Protein AF-A0A7Y5NMQ4-F1 (afdb_monomer_lite)

Foldseek 3Di:
DDQPPDDLCGPLPPPFRAFDDLVSVPVLPDAADPVDGDDPPVPDDHSVNSSVVSVVSRVCSLVPFAWKFKWWDDVLRIFTPDIDGPDPCADRDDAPPGSHQWHWDDPQFQKIKIKGFPRNGHDFPDFKAKDKDDPDDAAFDADKAWDPDDPPRMTMIIGGTHHGGGDDGMMMMITTD

Radius of gyration: 20.92 Å; chains: 1; bounding box: 48×39×61 Å

Sequence (177 aa):
MAAETTNTWEILTGAGARRPSLDDLGGAQWEDDLTDPPPKDGKHLYADAVRQLWMQVHALARVAPFAVLTVDFNLSEPFIDALQSPSTLLTAGGGLGAGGSFELVDNGQGDTTIQWLIGTLPTTGCDPTLTINHDSTGTFSQEVHKVASPPAGYVAYRVRTKLNGGALDMRFTVEFR

Secondary structure (DSSP, 8-state):
-PPPSS-GGG--SSS-S----HHHHTTT-----SSSPPPTTTTS--HHHHHHHHHHHHHHHHHS-SEEEEEEEETTEEEEEEEE-S-SS---SSSBTTTBS-EEEE-SSSEEEEEEETTSSPPPSSPPEEEEEE-S-S-EEEEEEE-SSPPTTEEEEEEEEESSS---SEEEEEEE-

Structure (mmCIF, N/CA/C/O backbone):
data_AF-A0A7Y5NMQ4-F1
#
_entry.id   AF-A0A7Y5NMQ4-F1
#
loop_
_atom_site.group_PDB
_atom_site.id
_atom_site.type_symbol
_atom_site.label_atom_id
_atom_site.label_alt_id
_atom_site.label_comp_id
_atom_site.label_asym_id
_atom_site.label_entity_id
_atom_site.label_seq_id
_atom_site.pdbx_PDB_ins_code
_atom_site.Cartn_x
_atom_site.Cartn_y
_atom_site.Cartn_z
_atom_site.occupancy
_atom_site.B_iso_or_equiv
_atom_site.auth_seq_id
_atom_site.auth_comp_id
_atom_site.auth_asym_id
_atom_site.auth_atom_id
_atom_site.pdbx_PDB_model_num
ATOM 1 N N . MET A 1 1 ? -22.165 11.580 18.593 1.00 41.28 1 MET A N 1
ATOM 2 C CA . MET A 1 1 ? -21.397 12.244 17.519 1.00 41.28 1 MET A CA 1
ATOM 3 C C . MET A 1 1 ? -21.749 11.578 16.205 1.00 41.28 1 MET A C 1
ATOM 5 O O . MET A 1 1 ? -21.872 10.359 16.196 1.00 41.28 1 MET A O 1
ATOM 9 N N . ALA A 1 2 ? -21.995 12.348 15.144 1.00 37.22 2 ALA A N 1
ATOM 10 C CA . ALA A 1 2 ? -22.127 11.772 13.809 1.00 37.22 2 ALA A CA 1
ATOM 11 C C . ALA A 1 2 ? -20.745 11.261 13.383 1.00 37.22 2 ALA A C 1
ATOM 13 O O . ALA A 1 2 ? -19.765 11.981 13.559 1.00 37.22 2 ALA A O 1
ATOM 14 N N . ALA A 1 3 ? -20.662 10.026 12.890 1.00 48.12 3 ALA A N 1
ATOM 15 C CA . ALA A 1 3 ? -19.446 9.545 12.246 1.00 48.12 3 ALA A CA 1
ATOM 16 C C . ALA A 1 3 ? -19.105 10.490 11.086 1.00 48.12 3 ALA A C 1
ATOM 18 O O . ALA A 1 3 ? -20.019 10.930 10.380 1.00 48.12 3 ALA A O 1
ATOM 19 N N . GLU A 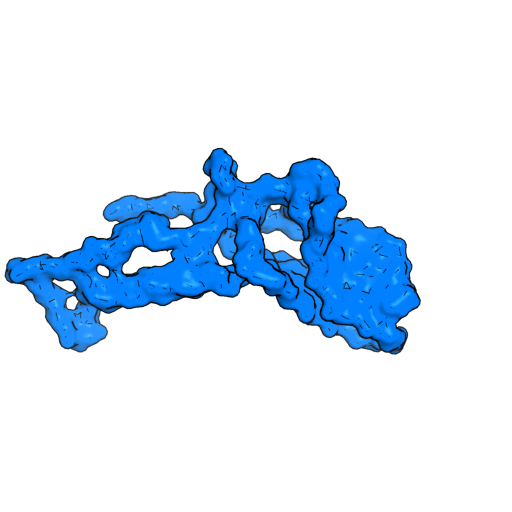1 4 ? -17.826 10.818 10.890 1.00 56.12 4 GLU A N 1
ATOM 20 C CA . GLU A 1 4 ? -17.430 11.512 9.667 1.00 56.12 4 GLU A CA 1
ATOM 21 C C . GLU A 1 4 ? -17.890 10.675 8.466 1.00 56.12 4 GLU A C 1
ATOM 23 O O . GLU A 1 4 ? -17.629 9.476 8.379 1.00 56.12 4 GLU A O 1
ATOM 28 N N . THR A 1 5 ? -18.627 11.301 7.547 1.00 58.25 5 THR A N 1
ATOM 29 C CA . THR A 1 5 ? -19.121 10.648 6.324 1.00 58.25 5 THR A CA 1
ATOM 30 C C . THR A 1 5 ? -18.014 10.395 5.304 1.00 58.25 5 THR A C 1
ATOM 32 O O . THR A 1 5 ? -18.267 9.770 4.277 1.00 58.25 5 THR A O 1
ATOM 35 N N . THR A 1 6 ? -16.807 10.892 5.572 1.00 66.38 6 THR A N 1
ATOM 36 C CA . THR A 1 6 ? -15.662 10.845 4.670 1.00 66.38 6 THR A CA 1
ATOM 37 C C . THR A 1 6 ? -14.558 10.024 5.315 1.00 66.38 6 THR A C 1
ATOM 39 O O . THR A 1 6 ? -14.185 10.248 6.463 1.00 66.38 6 THR A O 1
ATOM 42 N N . ASN A 1 7 ? -14.028 9.065 4.568 1.00 72.81 7 ASN A N 1
ATOM 43 C CA . ASN A 1 7 ? -12.907 8.249 4.998 1.00 72.81 7 ASN A CA 1
ATOM 44 C C . ASN A 1 7 ? -11.664 9.138 5.205 1.00 72.81 7 ASN A C 1
ATOM 46 O O . ASN A 1 7 ? -11.341 9.960 4.353 1.00 72.81 7 ASN A O 1
ATOM 50 N N . THR A 1 8 ? -10.934 8.981 6.310 1.00 73.88 8 THR A N 1
ATOM 51 C CA . THR A 1 8 ? -9.741 9.804 6.610 1.00 73.88 8 THR A CA 1
ATOM 52 C C . THR A 1 8 ? -8.620 9.632 5.585 1.00 73.88 8 THR A C 1
ATOM 54 O O . THR A 1 8 ? -7.853 10.563 5.329 1.00 73.88 8 THR A O 1
ATOM 57 N N . TRP A 1 9 ? -8.599 8.477 4.918 1.00 73.25 9 TRP A N 1
ATOM 58 C CA . TRP A 1 9 ? -7.743 8.177 3.772 1.00 73.25 9 TRP A CA 1
ATOM 59 C C . TRP A 1 9 ? -8.157 8.910 2.479 1.00 73.25 9 TRP A C 1
ATOM 61 O O . TRP A 1 9 ? -7.467 8.813 1.467 1.00 73.25 9 TRP A O 1
ATOM 71 N N . GLU A 1 10 ? -9.276 9.636 2.508 1.00 73.00 10 GLU A N 1
ATOM 72 C CA . GLU A 1 10 ? -9.881 10.385 1.398 1.00 73.00 10 GLU A CA 1
ATOM 73 C C . GLU A 1 10 ? -10.035 11.884 1.714 1.00 73.00 10 GLU A C 1
ATOM 75 O O . GLU A 1 10 ? -10.474 12.659 0.863 1.00 73.00 10 GLU A O 1
ATOM 80 N N . ILE A 1 11 ? -9.660 12.331 2.920 1.00 65.31 11 ILE A N 1
ATOM 81 C CA . ILE A 1 11 ? -9.682 13.751 3.287 1.00 65.31 11 ILE A CA 1
ATOM 82 C C . ILE A 1 11 ? -8.564 14.471 2.521 1.00 65.31 11 ILE A C 1
ATOM 84 O O . ILE A 1 11 ? -7.405 14.463 2.921 1.00 65.31 11 ILE A O 1
ATOM 88 N N . LEU A 1 12 ? -8.917 15.116 1.407 1.00 62.97 12 LEU A N 1
ATOM 89 C CA . LEU A 1 12 ? -7.992 15.891 0.565 1.00 62.97 12 LEU A CA 1
ATOM 90 C C . LEU A 1 12 ? -7.976 17.397 0.897 1.00 62.97 12 LEU A C 1
ATOM 92 O O . LEU A 1 12 ? -7.393 18.199 0.169 1.00 62.97 12 LEU A O 1
ATOM 96 N N . THR A 1 13 ? -8.615 17.825 1.987 1.00 52.84 13 THR A N 1
ATOM 97 C CA . THR A 1 13 ? -8.729 19.247 2.343 1.00 52.84 13 THR A CA 1
ATOM 98 C C . THR A 1 13 ? -7.488 19.748 3.083 1.00 52.84 13 THR A C 1
ATOM 100 O O . THR A 1 13 ? -7.272 19.355 4.225 1.00 52.84 13 THR A O 1
ATOM 103 N N . GLY A 1 14 ? -6.706 20.647 2.472 1.00 56.81 14 GLY A N 1
ATOM 104 C CA . GLY A 1 14 ? -5.683 21.504 3.108 1.00 56.81 14 GLY A CA 1
ATOM 105 C C . GLY A 1 14 ? -4.434 20.819 3.696 1.00 56.81 14 GLY A C 1
ATOM 106 O O . GLY A 1 14 ? -3.332 21.325 3.513 1.00 56.81 14 GLY A O 1
ATOM 107 N N . ALA A 1 15 ? -4.589 19.678 4.372 1.00 59.09 15 ALA A N 1
ATOM 108 C CA . ALA A 1 15 ? -3.538 18.892 5.019 1.00 59.09 15 ALA A CA 1
ATOM 109 C C . ALA A 1 15 ? -3.174 17.597 4.258 1.00 59.09 15 ALA A C 1
ATOM 111 O O . ALA A 1 15 ? -2.185 16.953 4.603 1.00 59.09 15 ALA A O 1
ATOM 112 N N . GLY A 1 16 ? -3.936 17.242 3.214 1.00 71.50 16 GLY A N 1
ATOM 113 C CA . GLY A 1 16 ? -3.769 16.002 2.445 1.00 71.50 16 GLY A CA 1
ATOM 114 C C . GLY A 1 16 ? -4.279 14.755 3.173 1.00 71.50 16 GLY A C 1
ATOM 115 O O . GLY A 1 16 ? -4.680 14.822 4.338 1.00 71.50 16 GLY A O 1
ATOM 116 N N . ALA A 1 17 ? -4.253 13.614 2.477 1.00 82.50 17 ALA A N 1
ATOM 117 C CA . ALA A 1 17 ? -4.630 12.330 3.058 1.00 82.50 17 ALA A CA 1
ATOM 118 C C . ALA A 1 17 ? -3.792 12.043 4.314 1.00 82.50 17 ALA A C 1
ATOM 120 O O . ALA A 1 17 ? -2.576 12.260 4.332 1.00 82.50 17 ALA A O 1
ATOM 121 N N . ARG A 1 18 ? -4.419 11.509 5.368 1.00 85.81 18 ARG A N 1
ATOM 122 C CA . ARG A 1 18 ? -3.729 11.199 6.629 1.00 85.81 18 ARG A CA 1
ATOM 123 C C . ARG A 1 18 ? -4.186 9.882 7.239 1.00 85.81 18 ARG A C 1
ATOM 125 O O . ARG A 1 18 ? -5.255 9.367 6.934 1.00 85.81 18 ARG A O 1
ATOM 132 N N . ARG A 1 19 ? -3.361 9.356 8.145 1.00 85.19 19 ARG A N 1
ATOM 133 C CA . ARG A 1 19 ? -3.728 8.207 8.980 1.00 85.19 19 ARG A CA 1
ATOM 134 C C . ARG A 1 19 ? -4.800 8.624 10.006 1.00 85.19 19 ARG A C 1
ATOM 136 O O . ARG A 1 19 ? -4.723 9.752 10.508 1.00 85.19 19 ARG A O 1
ATOM 143 N N . PRO A 1 20 ? -5.743 7.728 10.356 1.00 83.50 20 PRO A N 1
ATOM 144 C CA . PRO A 1 20 ? -6.681 7.966 11.446 1.00 83.50 20 PRO A CA 1
ATOM 145 C C . PRO A 1 20 ? -5.981 8.300 12.778 1.00 83.50 20 PRO A C 1
ATOM 147 O O . PRO A 1 20 ? -5.035 7.621 13.193 1.00 83.50 20 PRO A O 1
ATOM 150 N N . SER A 1 21 ? -6.464 9.326 13.471 1.00 83.75 21 SER A N 1
ATOM 151 C CA . SER A 1 21 ? -6.043 9.746 14.809 1.00 83.75 21 SER A CA 1
ATOM 152 C C . SER A 1 21 ? -7.099 9.376 15.860 1.00 83.75 21 SER A C 1
ATOM 154 O O . SER A 1 21 ? -8.188 8.904 15.537 1.00 83.75 21 SER A O 1
ATOM 156 N N . LEU A 1 22 ? -6.784 9.578 17.144 1.00 84.00 22 LEU A N 1
ATOM 157 C CA . LEU A 1 22 ? -7.781 9.429 18.211 1.00 84.00 22 LEU A CA 1
ATOM 158 C C . LEU A 1 22 ? -8.905 10.466 18.102 1.00 84.00 22 LEU A C 1
ATOM 160 O O . LEU A 1 22 ? -10.024 10.179 18.521 1.00 84.00 22 LEU A O 1
ATOM 164 N N . ASP A 1 23 ? -8.631 11.634 17.522 1.00 82.94 23 ASP A N 1
ATOM 165 C CA . ASP A 1 23 ? -9.632 12.688 17.339 1.00 82.94 23 ASP A CA 1
ATOM 166 C C . ASP A 1 23 ? -10.729 12.242 16.369 1.00 82.94 23 ASP A C 1
ATOM 168 O O . ASP A 1 23 ? -11.898 12.510 16.626 1.00 82.94 23 ASP A O 1
ATOM 172 N N . ASP A 1 24 ? -10.378 11.456 15.344 1.00 77.31 24 ASP A N 1
ATOM 173 C CA . ASP A 1 24 ? -11.343 10.876 14.392 1.00 77.31 24 ASP A CA 1
ATOM 174 C C . ASP A 1 24 ? -12.284 9.870 15.048 1.00 77.31 24 ASP A C 1
ATOM 176 O O . ASP A 1 24 ? -13.395 9.627 14.579 1.00 77.31 24 ASP A O 1
ATOM 180 N N . LEU A 1 25 ? -11.830 9.262 16.143 1.00 74.88 25 LEU A N 1
ATOM 181 C CA . LEU A 1 25 ? -12.674 8.396 16.942 1.00 74.88 25 LEU A CA 1
ATOM 182 C C . LEU A 1 25 ? -13.529 9.236 17.896 1.00 74.88 25 LEU A C 1
ATOM 184 O O . LEU A 1 25 ? -14.632 8.831 18.218 1.00 74.88 25 LEU A O 1
ATOM 188 N N . GLY A 1 26 ? -13.106 10.436 18.296 1.00 74.94 26 GLY A N 1
ATOM 189 C CA . GLY A 1 26 ? -13.786 11.252 19.306 1.00 74.94 26 GLY A CA 1
ATOM 190 C C . GLY A 1 26 ? -12.995 11.382 20.608 1.00 74.94 26 GLY A C 1
ATOM 191 O O . GLY A 1 26 ? -13.575 11.441 21.690 1.00 74.94 26 GLY A O 1
ATOM 192 N N . GLY A 1 27 ? -11.664 11.320 20.522 1.00 74.00 27 GLY A N 1
ATOM 193 C CA . GLY A 1 27 ? -10.722 11.568 21.617 1.00 74.00 27 GLY A CA 1
ATOM 194 C C . GLY A 1 27 ? -10.527 10.411 22.601 1.00 74.00 27 GLY A C 1
ATOM 195 O O . GLY A 1 27 ? -9.668 10.497 23.472 1.00 74.00 27 GLY A O 1
ATOM 196 N N . ALA A 1 28 ? -11.297 9.324 22.484 1.00 73.75 28 ALA A N 1
ATOM 197 C CA . ALA A 1 28 ? -11.293 8.191 23.423 1.00 73.75 28 ALA A CA 1
ATOM 198 C C . ALA A 1 28 ? -11.572 8.576 24.897 1.00 73.75 28 ALA A C 1
ATOM 200 O O . ALA A 1 28 ? -11.244 7.829 25.821 1.00 73.75 28 ALA A O 1
ATOM 201 N N . GLN A 1 29 ? -12.231 9.716 25.127 1.00 80.31 29 GLN A N 1
ATOM 202 C CA . GLN A 1 29 ? -12.558 10.250 26.457 1.00 80.31 29 GLN A CA 1
ATOM 203 C C . GLN A 1 29 ? -13.958 9.833 26.927 1.00 80.31 29 GLN A C 1
ATOM 205 O O . GLN A 1 29 ? -14.712 10.635 27.462 1.00 80.31 29 GLN A O 1
ATOM 210 N N . TRP A 1 30 ? -14.334 8.578 26.686 1.00 80.25 30 TRP A N 1
ATOM 211 C CA . TRP A 1 30 ? -15.628 8.068 27.139 1.00 80.25 30 TRP A CA 1
ATOM 212 C C . TRP A 1 30 ? -15.585 7.810 28.637 1.00 80.25 30 TRP A C 1
ATOM 214 O O . TRP A 1 30 ? -14.556 7.374 29.163 1.00 80.25 30 TRP A O 1
ATOM 224 N N . GLU A 1 31 ? -16.710 8.052 29.294 1.00 86.62 31 GLU A N 1
ATOM 225 C CA . GLU A 1 31 ? -16.921 7.836 30.720 1.00 86.62 31 GLU A CA 1
ATOM 226 C C . GLU A 1 31 ? -18.229 7.064 30.903 1.00 86.62 31 GLU A C 1
ATOM 228 O O . GLU A 1 31 ? -19.179 7.250 30.138 1.00 86.62 31 GLU A O 1
ATOM 233 N N . ASP A 1 32 ? -18.248 6.156 31.878 1.00 86.38 32 ASP A N 1
ATOM 234 C CA . ASP A 1 32 ? -19.471 5.452 32.258 1.00 86.38 32 ASP A CA 1
ATOM 235 C C . ASP A 1 32 ? -20.395 6.414 33.012 1.00 86.38 32 ASP A C 1
ATOM 237 O O . ASP A 1 32 ? -19.930 7.287 33.750 1.00 86.38 32 ASP A O 1
ATOM 241 N N . ASP A 1 33 ? -21.708 6.228 32.868 1.00 86.62 33 ASP A N 1
ATOM 242 C CA . ASP A 1 33 ? -22.675 6.955 33.686 1.00 86.62 33 ASP A CA 1
ATOM 243 C C . ASP A 1 33 ? -22.484 6.576 35.165 1.00 86.62 33 ASP A C 1
ATOM 245 O O . ASP A 1 33 ? -22.509 5.402 35.539 1.00 86.62 33 ASP A O 1
ATOM 249 N N . LEU A 1 34 ? -22.278 7.579 36.022 1.00 87.75 34 LEU A N 1
ATOM 250 C CA . LEU A 1 34 ? -22.069 7.377 37.458 1.00 87.75 34 LEU A CA 1
ATOM 251 C C . LEU A 1 34 ? -23.340 6.916 38.186 1.00 87.75 34 LEU A C 1
ATOM 253 O O . LEU A 1 34 ? -23.247 6.351 39.276 1.00 87.75 34 LEU A O 1
ATOM 257 N N . THR A 1 35 ? -24.514 7.200 37.622 1.00 90.69 35 THR A N 1
ATOM 258 C CA . THR A 1 35 ? -25.825 6.917 38.219 1.00 90.69 35 THR A CA 1
ATOM 259 C C . THR A 1 35 ? -26.424 5.592 37.757 1.00 90.69 35 THR A C 1
ATOM 261 O O . THR A 1 35 ? -27.126 4.955 38.541 1.00 90.69 35 THR A O 1
ATOM 264 N N . ASP A 1 36 ? -26.099 5.150 36.542 1.00 88.12 36 ASP A N 1
ATOM 265 C CA . ASP A 1 36 ? -26.510 3.856 35.983 1.00 88.12 36 ASP A CA 1
ATOM 266 C C . ASP A 1 36 ? -25.350 3.216 35.196 1.00 88.12 36 ASP A C 1
ATOM 268 O O . ASP A 1 36 ? -25.339 3.220 33.961 1.00 88.12 36 ASP A O 1
ATOM 272 N N . PRO A 1 37 ? -24.304 2.726 35.892 1.00 87.12 37 PRO A N 1
ATOM 273 C CA . PRO A 1 37 ? -23.125 2.207 35.220 1.00 87.12 37 PRO A CA 1
ATOM 274 C C . PRO A 1 37 ? -23.442 0.893 34.488 1.00 87.12 37 PRO A C 1
ATOM 276 O O . PRO A 1 37 ? -24.121 0.022 35.045 1.00 87.12 37 PRO A O 1
ATOM 279 N N . PRO A 1 38 ? -22.894 0.678 33.278 1.00 87.81 38 PRO A N 1
ATOM 280 C CA . PRO A 1 38 ? -23.092 -0.562 32.541 1.00 87.81 38 PRO A CA 1
ATOM 281 C C . PRO A 1 38 ? -22.602 -1.782 33.351 1.00 87.81 38 PRO A C 1
ATOM 283 O O . PRO A 1 38 ? -21.509 -1.750 33.935 1.00 87.81 38 PRO A O 1
ATOM 286 N N . PRO A 1 39 ? -23.365 -2.894 33.379 1.00 85.69 39 PRO A N 1
ATOM 287 C CA . PRO A 1 39 ? -22.948 -4.111 34.067 1.00 85.69 39 PRO A CA 1
ATOM 288 C C . PRO A 1 39 ? -21.635 -4.664 33.492 1.00 85.69 39 PRO A C 1
ATOM 290 O O . PRO A 1 39 ? -21.504 -4.864 32.286 1.00 85.69 39 PRO A O 1
ATOM 293 N N . LYS A 1 40 ? -20.665 -4.994 34.355 1.00 84.81 40 LYS A N 1
ATOM 294 C CA . LYS A 1 40 ? -19.375 -5.601 33.958 1.00 84.81 40 LYS A CA 1
ATOM 295 C C . LYS A 1 40 ? -19.491 -7.116 33.755 1.00 84.81 40 LYS A C 1
ATOM 297 O O . LYS A 1 40 ? -18.744 -7.895 34.339 1.00 84.81 40 LYS A O 1
ATOM 302 N N . ASP A 1 41 ? -20.468 -7.536 32.960 1.00 85.62 41 ASP A N 1
ATOM 303 C CA . ASP A 1 41 ? -20.845 -8.940 32.750 1.00 85.62 41 ASP A CA 1
ATOM 304 C C . ASP A 1 41 ? -20.313 -9.537 31.433 1.00 85.62 41 ASP A C 1
ATOM 306 O O . ASP A 1 41 ? -20.621 -10.680 31.092 1.00 85.62 41 ASP A O 1
ATOM 310 N N . GLY A 1 42 ? -19.530 -8.758 30.678 1.00 82.31 42 GLY A N 1
ATOM 311 C CA . GLY A 1 42 ? -19.002 -9.138 29.365 1.00 82.31 42 GLY A CA 1
ATOM 312 C C . GLY A 1 42 ? -20.032 -9.100 28.231 1.00 82.31 42 GLY A C 1
ATOM 313 O O . GLY A 1 42 ? -19.698 -9.467 27.107 1.00 82.31 42 GLY A O 1
ATOM 314 N N . LYS A 1 43 ? -21.269 -8.666 28.501 1.00 85.38 43 LYS A N 1
ATOM 315 C CA . LYS A 1 43 ? -22.336 -8.506 27.499 1.00 85.38 43 LYS A CA 1
ATOM 316 C C . LYS A 1 43 ? -22.610 -7.043 27.164 1.00 85.38 43 LYS A C 1
ATOM 318 O O . LYS A 1 43 ? -23.187 -6.767 26.116 1.00 85.38 43 LYS A O 1
ATOM 323 N N . HIS A 1 44 ? -22.178 -6.127 28.027 1.00 83.62 44 HIS A N 1
ATOM 324 C CA . HIS A 1 44 ? -22.322 -4.688 27.843 1.00 83.62 44 HIS A CA 1
ATOM 325 C C . HIS A 1 44 ? -20.962 -4.031 27.600 1.00 83.62 44 HIS A C 1
ATOM 327 O O . HIS A 1 44 ? -19.944 -4.420 28.176 1.00 83.62 44 HIS A O 1
ATOM 333 N N . LEU A 1 45 ? -20.955 -3.019 26.733 1.00 83.75 45 LEU A N 1
ATOM 334 C CA . LEU A 1 45 ? -19.801 -2.150 26.541 1.00 83.75 45 LEU A CA 1
ATOM 335 C C . LEU A 1 45 ? -19.754 -1.130 27.680 1.00 83.75 45 LEU A C 1
ATOM 337 O O . LEU A 1 45 ? -20.768 -0.526 28.014 1.00 83.75 45 LEU A O 1
ATOM 341 N N . TYR A 1 46 ? -18.567 -0.937 28.239 1.00 86.88 46 TYR A N 1
ATOM 342 C CA . TYR A 1 46 ? -18.273 0.080 29.244 1.00 86.88 46 TYR A CA 1
ATOM 343 C C . TYR A 1 46 ? -17.074 0.913 28.788 1.00 86.88 46 TYR A C 1
ATOM 345 O O . TYR A 1 46 ? -16.286 0.481 27.937 1.00 86.88 46 TYR A O 1
ATOM 353 N N . ALA A 1 47 ? -16.942 2.116 29.333 1.00 86.75 47 ALA A N 1
ATOM 354 C CA . ALA A 1 47 ? -16.041 3.156 28.860 1.00 86.75 47 ALA A CA 1
ATOM 355 C C . ALA A 1 47 ? -14.590 2.683 28.723 1.00 86.75 47 ALA A C 1
ATOM 357 O O . ALA A 1 47 ? -13.956 2.929 27.697 1.00 86.75 47 ALA A O 1
ATOM 358 N N . ASP A 1 48 ? -14.074 1.939 29.704 1.00 86.81 48 ASP A N 1
ATOM 359 C CA . ASP A 1 48 ? -12.707 1.411 29.653 1.00 86.81 48 ASP A CA 1
ATOM 360 C C . ASP A 1 48 ? -12.504 0.403 28.509 1.00 86.81 48 ASP A C 1
ATOM 362 O O . ASP A 1 48 ? -11.463 0.424 27.849 1.00 86.81 48 ASP A O 1
ATOM 366 N N . ALA A 1 49 ? -13.495 -0.451 28.225 1.00 86.38 49 ALA A N 1
ATOM 367 C CA . ALA A 1 49 ? -13.423 -1.401 27.115 1.00 86.38 49 ALA A CA 1
ATOM 368 C C . ALA A 1 49 ? -13.442 -0.680 25.758 1.00 86.38 49 ALA A C 1
ATOM 370 O O . ALA A 1 49 ? -12.660 -1.011 24.865 1.00 86.38 49 ALA A O 1
ATOM 371 N N . VAL A 1 50 ? -14.286 0.347 25.620 1.00 86.94 50 VAL A N 1
ATOM 372 C CA . VAL A 1 50 ? -14.346 1.183 24.412 1.00 86.94 50 VAL A CA 1
ATOM 373 C C . VAL A 1 50 ? -13.041 1.960 24.228 1.00 86.94 50 VAL A C 1
ATOM 375 O O . VAL A 1 50 ? -12.480 1.969 23.133 1.00 86.94 50 VAL A O 1
ATOM 378 N N . ARG A 1 51 ? -12.493 2.543 25.301 1.00 86.56 51 ARG A N 1
ATOM 379 C CA . ARG A 1 51 ? -11.209 3.256 25.265 1.00 86.56 51 ARG A CA 1
ATOM 380 C C . ARG A 1 51 ? -10.076 2.337 24.824 1.00 86.56 51 ARG A C 1
ATOM 382 O O . ARG A 1 51 ? -9.288 2.713 23.958 1.00 86.56 51 ARG A O 1
ATOM 389 N N . GLN A 1 52 ? -10.014 1.124 25.372 1.00 88.19 52 GLN A N 1
ATOM 390 C CA . GLN A 1 52 ? -9.015 0.135 24.976 1.00 88.19 52 GLN A CA 1
ATOM 391 C C . GLN A 1 52 ? -9.137 -0.233 23.493 1.00 88.19 52 GLN A C 1
ATOM 393 O O . GLN A 1 52 ? -8.126 -0.256 22.789 1.00 88.19 52 GLN A O 1
ATOM 398 N N . LEU A 1 53 ? -10.361 -0.458 23.004 1.00 87.56 53 LEU A N 1
ATOM 399 C CA . LEU A 1 53 ? -10.615 -0.725 21.589 1.00 87.56 53 LEU A CA 1
ATOM 400 C C . LEU A 1 53 ? -10.120 0.430 20.706 1.00 87.56 53 LEU A C 1
ATOM 402 O O . LEU A 1 53 ? -9.452 0.204 19.702 1.00 87.56 53 LEU A O 1
ATOM 406 N N . TRP A 1 54 ? -10.392 1.676 21.087 1.00 86.94 54 TRP A N 1
ATOM 407 C CA . TRP A 1 54 ? -10.018 2.849 20.293 1.00 86.94 54 TRP A CA 1
ATOM 408 C C . TRP A 1 54 ? -8.512 3.089 20.274 1.00 86.94 54 TRP A C 1
ATOM 410 O O . TRP A 1 54 ? -7.951 3.415 19.228 1.00 86.94 54 TRP A O 1
ATOM 420 N N . MET A 1 55 ? -7.832 2.853 21.398 1.00 86.44 55 MET A N 1
ATOM 421 C CA . MET A 1 55 ? -6.370 2.872 21.445 1.00 86.44 55 MET A CA 1
ATOM 422 C C . MET A 1 55 ? -5.761 1.790 20.547 1.00 86.44 55 MET A C 1
ATOM 424 O O . MET A 1 55 ? -4.771 2.055 19.867 1.00 86.44 55 MET A O 1
ATOM 428 N N . GLN A 1 56 ? -6.359 0.595 20.491 1.00 88.62 56 GLN A N 1
ATOM 429 C CA . GLN A 1 56 ? -5.921 -0.472 19.585 1.00 88.62 56 GLN A CA 1
ATOM 430 C C . GLN A 1 56 ? -6.151 -0.112 18.114 1.00 88.62 56 GLN A C 1
ATOM 432 O O . GLN A 1 56 ? -5.253 -0.318 17.299 1.00 88.62 56 GLN A O 1
ATOM 437 N N . VAL A 1 57 ? -7.304 0.473 17.774 1.00 86.06 57 VAL A N 1
ATOM 438 C CA . VAL A 1 57 ? -7.590 0.965 16.416 1.00 86.06 57 VAL A CA 1
ATOM 439 C C . VAL A 1 57 ? -6.583 2.039 16.011 1.00 86.06 57 VAL A C 1
ATOM 441 O O . VAL A 1 57 ? -6.008 1.957 14.928 1.00 86.06 57 VAL A O 1
ATOM 444 N N . HIS A 1 58 ? -6.301 3.004 16.889 1.00 86.62 58 HIS A N 1
ATOM 445 C CA . HIS A 1 58 ? -5.298 4.033 16.623 1.00 86.62 58 HIS A CA 1
ATOM 446 C C . HIS A 1 58 ? -3.888 3.442 16.463 1.00 86.62 58 HIS A C 1
ATOM 448 O O . HIS A 1 58 ? -3.161 3.817 15.544 1.00 86.62 58 HIS A O 1
ATOM 454 N N . ALA A 1 59 ? -3.500 2.485 17.310 1.00 87.31 59 ALA A N 1
ATOM 455 C CA . ALA A 1 59 ? -2.216 1.802 17.188 1.00 87.31 59 ALA A CA 1
ATOM 456 C C . ALA A 1 59 ? -2.099 1.037 15.858 1.00 87.31 59 ALA A C 1
ATOM 458 O O . ALA A 1 59 ? -1.082 1.156 15.174 1.00 87.31 59 ALA A O 1
ATOM 459 N N . LEU A 1 60 ? -3.152 0.320 15.448 1.00 87.50 60 LEU A N 1
ATOM 460 C CA . LEU A 1 60 ? -3.215 -0.356 14.152 1.00 87.50 60 LEU A CA 1
ATOM 461 C C . LEU A 1 60 ? -3.118 0.649 12.998 1.00 87.50 60 LEU A C 1
ATOM 463 O O . LEU A 1 60 ? -2.334 0.449 12.074 1.00 87.50 60 LEU A O 1
ATOM 467 N N . ALA A 1 61 ? -3.843 1.765 13.074 1.00 84.75 61 ALA A N 1
ATOM 468 C CA . ALA A 1 61 ? -3.829 2.815 12.061 1.00 84.75 61 ALA A CA 1
ATOM 469 C C . ALA A 1 61 ? -2.442 3.445 11.849 1.00 84.75 61 ALA A C 1
ATOM 471 O O . ALA A 1 61 ? -2.222 4.057 10.807 1.00 84.75 61 ALA A O 1
ATOM 472 N N . ARG A 1 62 ? -1.492 3.292 12.782 1.00 84.19 62 ARG A N 1
ATOM 473 C CA . ARG A 1 62 ? -0.099 3.751 12.622 1.00 84.19 62 ARG A CA 1
ATOM 474 C C . ARG A 1 62 ? 0.790 2.788 11.841 1.00 84.19 62 ARG A C 1
ATOM 476 O O . ARG A 1 62 ? 1.795 3.232 11.300 1.00 84.19 62 ARG A O 1
ATOM 483 N N . VAL A 1 63 ? 0.443 1.504 11.800 1.00 86.44 63 VAL A N 1
ATOM 484 C CA . VAL A 1 63 ? 1.274 0.451 11.188 1.00 86.44 63 VAL A CA 1
ATOM 485 C C . VAL A 1 63 ? 0.620 -0.199 9.976 1.00 86.44 63 VAL A C 1
ATOM 487 O O . VAL A 1 63 ? 1.311 -0.817 9.173 1.00 86.44 63 VAL A O 1
ATOM 490 N N . ALA A 1 64 ? -0.699 -0.058 9.829 1.00 88.19 64 ALA A N 1
ATOM 491 C CA . ALA A 1 64 ? -1.431 -0.596 8.696 1.00 88.19 64 ALA A CA 1
ATOM 492 C C . ALA A 1 64 ? -0.908 0.012 7.384 1.00 88.19 64 ALA A C 1
ATOM 494 O O . ALA A 1 64 ? -0.636 1.223 7.337 1.00 88.19 64 ALA A O 1
ATOM 495 N N . PRO A 1 65 ? -0.772 -0.791 6.322 1.00 91.00 65 PRO A N 1
ATOM 496 C CA . PRO A 1 65 ? -0.377 -0.270 5.033 1.00 91.00 65 PRO A CA 1
ATOM 497 C C . PRO A 1 65 ? -1.467 0.606 4.438 1.00 91.00 65 PRO A C 1
ATOM 499 O O . PRO A 1 65 ? -2.660 0.335 4.575 1.00 91.00 65 PRO A O 1
ATOM 502 N N . PHE A 1 66 ? -1.042 1.668 3.768 1.00 90.44 66 PHE A N 1
ATOM 503 C CA . PHE A 1 66 ? -1.950 2.585 3.093 1.00 90.44 66 PHE A CA 1
ATOM 504 C C . PHE A 1 66 ? -2.094 2.310 1.605 1.00 90.44 66 PHE A C 1
ATOM 506 O O . PHE A 1 66 ? -3.089 2.695 0.995 1.00 90.44 66 PHE A O 1
ATOM 513 N N . ALA A 1 67 ? -1.107 1.637 1.024 1.00 92.19 67 ALA A N 1
ATOM 514 C CA . ALA A 1 67 ? -1.151 1.146 -0.336 1.00 92.19 67 ALA A CA 1
ATOM 515 C C . ALA A 1 67 ? -0.293 -0.116 -0.432 1.00 92.19 67 ALA A C 1
ATOM 517 O O . ALA A 1 67 ? 0.856 -0.129 0.017 1.00 92.19 67 ALA A O 1
ATOM 518 N N . VAL A 1 68 ? -0.854 -1.157 -1.034 1.00 95.19 68 VAL A N 1
ATOM 519 C CA . VAL A 1 68 ? -0.129 -2.338 -1.493 1.00 95.19 68 VAL A CA 1
ATOM 520 C C . VAL A 1 68 ? -0.278 -2.383 -3.002 1.00 95.19 68 VAL A C 1
ATOM 522 O O . VAL A 1 68 ? -1.390 -2.523 -3.514 1.00 95.19 68 VAL A O 1
ATOM 525 N N . LEU A 1 69 ? 0.836 -2.221 -3.706 1.00 95.31 69 LEU A N 1
ATOM 526 C CA . LEU A 1 69 ? 0.892 -2.259 -5.161 1.00 95.31 69 LEU A CA 1
ATOM 527 C C . LEU A 1 69 ? 1.521 -3.569 -5.590 1.00 95.31 69 LEU A C 1
ATOM 529 O O . LEU A 1 69 ? 2.633 -3.867 -5.168 1.00 95.31 69 LEU A O 1
ATOM 533 N N . THR A 1 70 ? 0.838 -4.317 -6.447 1.00 94.75 70 THR A N 1
ATOM 534 C CA . THR A 1 70 ? 1.434 -5.421 -7.199 1.00 94.75 70 THR A CA 1
ATOM 535 C C . THR A 1 70 ? 1.647 -4.950 -8.624 1.00 94.75 70 THR A C 1
ATOM 537 O O . THR A 1 70 ? 0.695 -4.558 -9.298 1.00 94.75 70 THR A O 1
ATOM 540 N N . VAL A 1 71 ? 2.905 -4.947 -9.043 1.00 92.50 71 VAL A N 1
ATOM 541 C CA . VAL A 1 71 ? 3.350 -4.512 -10.360 1.00 92.50 71 VAL A CA 1
ATOM 542 C C . VAL A 1 71 ? 3.828 -5.726 -11.134 1.00 92.50 71 VAL A C 1
ATOM 544 O O . VAL A 1 71 ? 4.648 -6.498 -10.633 1.00 92.50 71 VAL A O 1
ATOM 547 N N . ASP A 1 72 ? 3.331 -5.839 -12.357 1.00 90.06 72 ASP A N 1
ATOM 548 C CA . ASP A 1 72 ? 3.744 -6.823 -13.348 1.00 90.06 72 ASP A CA 1
ATOM 549 C C . ASP A 1 72 ? 4.389 -6.134 -14.541 1.00 90.06 72 ASP A C 1
ATOM 551 O O . ASP A 1 72 ? 4.168 -4.949 -14.789 1.00 90.06 72 ASP A O 1
ATOM 555 N N . PHE A 1 73 ? 5.170 -6.895 -15.303 1.00 86.62 73 PHE A N 1
ATOM 556 C CA . PHE A 1 73 ? 5.769 -6.429 -16.546 1.00 86.62 73 PHE A CA 1
ATOM 557 C C . PHE A 1 73 ? 5.176 -7.175 -17.730 1.00 86.62 73 PHE A C 1
ATOM 559 O O . PHE A 1 73 ? 5.218 -8.403 -17.782 1.00 86.62 73 PHE A O 1
ATOM 566 N N . ASN A 1 74 ? 4.691 -6.428 -18.719 1.00 81.12 74 ASN A N 1
ATOM 567 C CA . ASN A 1 74 ? 4.340 -6.963 -20.027 1.00 81.12 74 ASN A CA 1
ATOM 568 C C . ASN A 1 74 ? 5.369 -6.473 -21.049 1.00 81.12 74 ASN A C 1
ATOM 570 O O . ASN A 1 74 ? 5.442 -5.281 -21.327 1.00 81.12 74 ASN A O 1
ATOM 574 N N . LEU A 1 75 ? 6.193 -7.374 -21.592 1.00 75.88 75 LEU A N 1
ATOM 575 C CA . LEU A 1 75 ? 7.231 -7.037 -22.583 1.00 75.88 75 LEU A CA 1
ATOM 576 C C . LEU A 1 75 ? 8.175 -5.888 -22.150 1.00 75.88 75 LEU A C 1
ATOM 578 O O . LEU A 1 75 ? 8.668 -5.135 -22.988 1.00 75.88 75 LEU A O 1
ATOM 582 N N . SER A 1 76 ? 8.503 -5.809 -20.854 1.00 75.38 76 SER A N 1
ATOM 583 C CA . SER A 1 76 ? 9.296 -4.747 -20.186 1.00 75.38 76 SER A CA 1
ATOM 584 C C . SER A 1 76 ? 8.546 -3.461 -19.827 1.00 75.38 76 SER A C 1
ATOM 586 O O . SER A 1 76 ? 9.158 -2.557 -19.266 1.00 75.38 76 SER A O 1
ATOM 588 N N . GLU A 1 77 ? 7.247 -3.357 -20.101 1.00 85.25 77 GLU A N 1
ATOM 589 C CA . G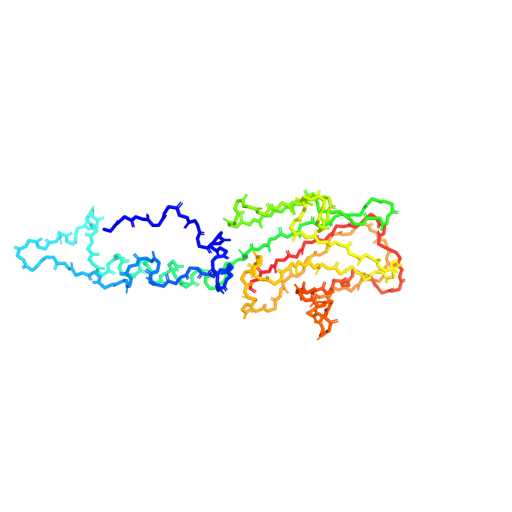LU A 1 77 ? 6.432 -2.232 -19.638 1.00 85.25 77 GLU A CA 1
ATOM 590 C C . GLU A 1 77 ? 5.782 -2.580 -18.290 1.00 85.25 77 GLU A C 1
ATOM 592 O O . GLU A 1 77 ? 5.027 -3.559 -18.221 1.00 85.25 77 GLU A O 1
ATOM 597 N N . PRO A 1 78 ? 6.073 -1.834 -17.206 1.00 89.19 78 PRO A N 1
ATOM 598 C CA . PRO A 1 78 ? 5.456 -2.088 -15.914 1.00 89.19 78 PRO A CA 1
ATOM 599 C C . PRO A 1 78 ? 4.005 -1.594 -15.896 1.00 89.19 78 PRO A C 1
ATOM 601 O O . PRO A 1 78 ? 3.699 -0.488 -16.341 1.00 89.19 78 PRO A O 1
ATOM 604 N N . PHE A 1 79 ? 3.113 -2.368 -15.290 1.00 88.69 79 PHE A N 1
ATOM 605 C CA . PHE A 1 79 ? 1.738 -1.959 -15.017 1.00 88.69 79 PHE A CA 1
ATOM 606 C C . PHE A 1 79 ? 1.295 -2.443 -13.635 1.00 88.69 79 PHE A C 1
ATOM 608 O O . PHE A 1 79 ? 1.818 -3.416 -13.093 1.00 88.69 79 PHE A O 1
ATOM 615 N N . ILE A 1 80 ? 0.327 -1.747 -13.039 1.00 92.88 80 ILE A N 1
ATOM 616 C CA . ILE A 1 80 ? -0.236 -2.132 -11.741 1.00 92.88 80 ILE A CA 1
ATOM 617 C C . ILE A 1 80 ? -1.300 -3.205 -11.984 1.00 92.88 80 ILE A C 1
ATOM 619 O O . ILE A 1 80 ? -2.384 -2.898 -12.476 1.00 92.88 80 ILE A O 1
ATOM 623 N N . ASP A 1 81 ? -0.988 -4.448 -11.626 1.00 92.00 81 ASP A N 1
ATOM 624 C CA . ASP A 1 81 ? -1.911 -5.589 -11.694 1.00 92.00 81 ASP A CA 1
ATOM 625 C C . ASP A 1 81 ? -2.951 -5.525 -10.567 1.00 92.00 81 ASP A C 1
ATOM 627 O O . ASP A 1 81 ? -4.145 -5.734 -10.778 1.00 92.00 81 ASP A O 1
ATOM 631 N N . ALA A 1 82 ? -2.509 -5.166 -9.358 1.00 92.12 82 ALA A N 1
ATOM 632 C CA . ALA A 1 82 ? -3.390 -5.034 -8.204 1.00 92.12 82 ALA A CA 1
ATOM 633 C C . ALA A 1 82 ? -3.008 -3.851 -7.312 1.00 92.12 82 ALA A C 1
ATOM 635 O O . ALA A 1 82 ? -1.836 -3.616 -7.016 1.00 92.12 82 ALA A O 1
ATOM 636 N N . LEU A 1 83 ? -4.030 -3.149 -6.828 1.00 93.31 83 LEU A N 1
ATOM 637 C CA . LEU A 1 83 ? -3.932 -2.095 -5.825 1.00 93.31 83 LEU A CA 1
ATOM 638 C C . LEU A 1 83 ? -4.856 -2.453 -4.662 1.00 93.31 83 LEU A C 1
ATOM 640 O O . LEU A 1 83 ? -6.059 -2.629 -4.850 1.00 93.31 83 LEU A O 1
ATOM 644 N N . GLN A 1 84 ? -4.299 -2.522 -3.457 1.00 94.06 84 GLN A N 1
ATOM 645 C CA . GLN A 1 84 ? -5.074 -2.581 -2.222 1.00 94.06 84 GLN A CA 1
ATOM 646 C C . GLN A 1 84 ? -4.812 -1.313 -1.421 1.00 94.06 84 GLN A C 1
ATOM 648 O O . GLN A 1 84 ? -3.663 -0.969 -1.144 1.00 94.06 84 GLN A O 1
ATOM 653 N N . SER A 1 85 ? -5.872 -0.614 -1.040 1.00 90.94 85 SER A N 1
ATOM 654 C CA . SER A 1 85 ? -5.782 0.576 -0.203 1.00 90.94 85 SER A CA 1
ATOM 655 C C . SER A 1 85 ? -7.043 0.720 0.645 1.00 90.94 85 SER A C 1
ATOM 657 O O . SER A 1 85 ? -8.121 0.329 0.195 1.00 90.94 85 SER A O 1
ATOM 659 N N . PRO A 1 86 ? -6.941 1.313 1.848 1.00 88.00 86 PRO A N 1
ATOM 660 C CA . PRO A 1 86 ? -8.109 1.789 2.578 1.00 88.00 86 PRO A CA 1
ATOM 661 C C . PRO A 1 86 ? -8.871 2.909 1.852 1.00 88.00 86 PRO A C 1
ATOM 663 O O . PRO A 1 86 ? -10.028 3.150 2.181 1.00 88.00 86 PRO A O 1
ATOM 666 N N . SER A 1 87 ? -8.234 3.617 0.912 1.00 86.81 87 SER A N 1
ATOM 667 C CA . SER A 1 87 ? -8.867 4.675 0.119 1.00 86.81 87 SER A CA 1
ATOM 668 C C . SER A 1 87 ? -9.625 4.086 -1.069 1.00 86.81 87 SER A C 1
ATOM 670 O O . SER A 1 87 ? -9.064 3.304 -1.837 1.00 86.81 87 SER A O 1
ATOM 672 N N . THR A 1 88 ? -10.878 4.501 -1.260 1.00 83.62 88 THR A N 1
ATOM 673 C CA . THR A 1 88 ? -11.693 4.097 -2.420 1.00 83.62 88 THR A CA 1
ATOM 674 C C . THR A 1 88 ? -11.495 5.002 -3.637 1.00 83.62 88 THR A C 1
ATOM 676 O O . THR A 1 88 ? -11.973 4.691 -4.726 1.00 83.62 88 THR A O 1
ATOM 679 N N . LEU A 1 89 ? -10.771 6.113 -3.465 1.00 83.50 89 LEU A N 1
ATOM 680 C CA . LEU A 1 89 ? -10.494 7.088 -4.521 1.00 83.50 89 LEU A CA 1
ATOM 681 C C . LEU A 1 89 ? -9.247 6.744 -5.342 1.00 83.50 89 LEU A C 1
ATOM 683 O O . LEU A 1 89 ? -9.055 7.312 -6.417 1.00 83.50 89 LEU A O 1
ATOM 687 N N . LEU A 1 90 ? -8.389 5.850 -4.841 1.00 87.19 90 LEU A N 1
ATOM 688 C CA . LEU A 1 90 ? -7.166 5.476 -5.538 1.00 87.19 90 LEU A CA 1
ATOM 689 C C . LEU A 1 90 ? -7.446 4.480 -6.657 1.00 87.19 90 LEU A C 1
ATOM 691 O O . LEU A 1 90 ? -8.166 3.496 -6.494 1.00 87.19 90 LEU A O 1
ATOM 695 N N . THR A 1 91 ? -6.796 4.713 -7.786 1.00 87.38 91 THR A N 1
ATOM 696 C CA . THR A 1 91 ? -6.976 3.945 -9.016 1.00 87.38 91 THR A CA 1
ATOM 697 C C . THR A 1 91 ? -5.632 3.487 -9.576 1.00 87.38 91 THR A C 1
ATOM 699 O O . THR A 1 91 ? -4.639 4.219 -9.561 1.00 87.38 91 THR A O 1
ATOM 702 N N . ALA A 1 92 ? -5.613 2.259 -10.095 1.00 81.69 92 ALA A N 1
ATOM 703 C CA . ALA A 1 92 ? -4.426 1.610 -10.654 1.00 81.69 92 ALA A CA 1
ATOM 704 C C . ALA A 1 92 ? -4.157 1.935 -12.143 1.00 81.69 92 ALA A C 1
ATOM 706 O O . ALA A 1 92 ? -3.084 1.619 -12.646 1.00 81.69 92 ALA A O 1
ATOM 707 N N . GLY A 1 93 ? -5.114 2.522 -12.874 1.00 69.19 93 GLY A N 1
ATOM 708 C CA . GLY A 1 93 ? -5.063 2.597 -14.344 1.00 69.19 93 GLY A CA 1
ATOM 709 C C . GLY A 1 93 ? -4.427 3.866 -14.925 1.00 69.19 93 GLY A C 1
ATOM 710 O O . GLY A 1 93 ? -4.626 4.942 -14.393 1.00 69.19 93 GLY A O 1
ATOM 711 N N . GLY A 1 94 ? -3.736 3.759 -16.067 1.00 58.84 94 GLY A N 1
ATOM 712 C CA . GLY A 1 94 ? -3.440 4.879 -16.984 1.00 58.84 94 GLY A CA 1
ATOM 713 C C . GLY A 1 94 ? -2.237 5.780 -16.665 1.00 58.84 94 GLY A C 1
ATOM 714 O O . GLY A 1 94 ? -1.857 6.590 -17.506 1.00 58.84 94 GLY A O 1
ATOM 715 N N . GLY A 1 95 ? -1.609 5.651 -15.498 1.00 60.50 95 GLY A N 1
ATOM 716 C CA . GLY A 1 95 ? -0.564 6.591 -15.081 1.00 60.50 95 GLY A CA 1
ATOM 717 C C . GLY A 1 95 ? -1.133 7.927 -14.583 1.00 60.50 95 GLY A C 1
ATOM 718 O O . GLY A 1 95 ? -2.340 8.197 -14.671 1.00 60.50 95 GLY A O 1
ATOM 719 N N . LEU A 1 96 ? -0.265 8.781 -14.036 1.00 57.97 96 LEU A N 1
ATOM 720 C CA . LEU A 1 96 ? -0.670 10.085 -13.508 1.00 57.97 96 LEU A CA 1
ATOM 721 C C . LEU A 1 96 ? -1.226 10.967 -14.636 1.00 57.97 96 LEU A C 1
ATOM 723 O O . LEU A 1 96 ? -0.568 11.223 -15.639 1.00 57.97 96 LEU A O 1
ATOM 727 N N . GLY A 1 97 ? -2.470 11.424 -14.475 1.00 56.56 97 GLY A N 1
ATOM 728 C CA . GLY A 1 97 ? -3.152 12.287 -15.448 1.00 56.56 97 GLY A CA 1
ATOM 729 C C . GLY A 1 97 ? -3.988 11.566 -16.513 1.00 56.56 97 GLY A C 1
ATOM 730 O O . GLY A 1 97 ? -4.839 12.216 -17.116 1.00 56.56 97 GLY A O 1
ATOM 731 N N . ALA A 1 98 ? -3.855 10.245 -16.688 1.00 59.66 98 ALA A N 1
ATOM 732 C CA . ALA A 1 98 ? -4.770 9.452 -17.528 1.00 59.66 98 ALA A CA 1
ATOM 733 C C . ALA A 1 98 ? -5.818 8.674 -16.705 1.00 59.66 98 ALA A C 1
ATOM 735 O O . ALA A 1 98 ? -6.392 7.690 -17.170 1.00 59.66 98 ALA A O 1
ATOM 736 N N . GLY A 1 99 ? -6.071 9.129 -15.474 1.00 64.94 99 GLY A N 1
ATOM 737 C CA . GLY A 1 99 ? -7.037 8.535 -14.546 1.00 64.94 99 GLY A CA 1
ATOM 738 C C . GLY A 1 99 ? -6.425 7.670 -13.441 1.00 64.94 99 GLY A C 1
ATOM 739 O O . GLY A 1 99 ? -7.186 7.095 -12.663 1.00 64.94 99 GLY A O 1
ATOM 740 N N . GLY A 1 100 ? -5.092 7.597 -13.345 1.00 81.31 100 GLY A N 1
ATOM 741 C CA . GLY A 1 100 ? -4.360 6.825 -12.338 1.00 81.31 100 GLY A CA 1
ATOM 742 C C . GLY A 1 100 ? -3.845 7.656 -11.180 1.00 81.31 100 GLY A C 1
ATOM 743 O O . GLY A 1 100 ? -3.498 8.826 -11.338 1.00 81.31 100 GLY A O 1
ATOM 744 N N . SER A 1 101 ? -3.761 7.029 -10.009 1.00 89.25 101 SER A N 1
ATOM 745 C CA . SER A 1 101 ? -3.181 7.641 -8.804 1.00 89.25 101 SER A CA 1
ATOM 746 C C . SER A 1 101 ? -1.666 7.450 -8.695 1.00 89.25 101 SER A C 1
ATOM 748 O O . SER A 1 101 ? -1.025 8.065 -7.845 1.00 89.25 101 SER A O 1
ATOM 750 N N . PHE A 1 102 ? -1.102 6.604 -9.553 1.00 92.00 102 PHE A N 1
ATOM 751 C CA . PHE A 1 102 ? 0.299 6.211 -9.546 1.00 92.00 102 PHE A CA 1
ATOM 752 C C . PHE A 1 102 ? 0.855 6.252 -10.963 1.00 92.00 102 PHE A C 1
ATOM 754 O O . PHE A 1 102 ? 0.149 5.956 -11.925 1.00 92.00 102 PHE A O 1
ATOM 761 N N . GLU A 1 103 ? 2.135 6.573 -11.075 1.00 91.69 103 GLU A N 1
ATOM 762 C CA . GLU A 1 103 ? 2.910 6.466 -12.305 1.00 91.69 103 GLU A CA 1
ATOM 763 C C . GLU A 1 103 ? 4.091 5.530 -12.067 1.00 91.69 103 GLU A C 1
ATOM 765 O O . GLU A 1 103 ? 4.753 5.597 -11.025 1.00 91.69 103 GLU A O 1
ATOM 770 N N . LEU A 1 104 ? 4.323 4.648 -13.038 1.00 91.69 104 LEU A N 1
ATOM 771 C CA . LEU A 1 104 ? 5.438 3.714 -13.057 1.00 91.69 104 LEU A CA 1
ATOM 772 C C . LEU A 1 104 ? 6.404 4.140 -14.161 1.00 91.69 104 LEU A C 1
ATOM 774 O O . LEU A 1 104 ? 6.008 4.258 -15.317 1.00 91.69 104 LEU A O 1
ATOM 778 N N . VAL A 1 105 ? 7.666 4.363 -13.806 1.00 89.88 105 VAL A N 1
ATOM 779 C CA . VAL A 1 105 ? 8.724 4.734 -14.752 1.00 89.88 105 VAL A CA 1
ATOM 780 C C . VAL A 1 105 ? 9.844 3.713 -14.649 1.00 89.88 105 VAL A C 1
ATOM 782 O O . VAL A 1 105 ? 10.593 3.708 -13.671 1.00 89.88 105 VAL A O 1
ATOM 785 N N . ASP A 1 106 ? 9.957 2.842 -15.647 1.00 88.88 106 ASP A N 1
ATOM 786 C CA . ASP A 1 106 ? 11.057 1.884 -15.747 1.00 88.88 106 ASP A CA 1
ATOM 787 C C . ASP A 1 106 ? 12.219 2.454 -16.566 1.00 88.88 106 ASP A C 1
ATOM 789 O O . ASP A 1 106 ? 12.013 3.154 -17.559 1.00 88.88 106 ASP A O 1
ATOM 793 N N . ASN A 1 107 ? 13.454 2.161 -16.154 1.00 87.62 107 ASN A N 1
ATOM 794 C CA . ASN A 1 107 ? 14.654 2.608 -16.867 1.00 87.62 107 ASN A CA 1
ATOM 795 C C . ASN A 1 107 ? 15.291 1.531 -17.766 1.00 87.62 107 ASN A C 1
ATOM 797 O O . ASN A 1 107 ? 16.368 1.760 -18.322 1.00 87.62 107 ASN A O 1
ATOM 801 N N . GLY A 1 108 ? 14.682 0.347 -17.877 1.00 84.25 108 GLY A N 1
ATOM 802 C CA . GLY A 1 108 ? 15.190 -0.797 -18.635 1.00 84.25 108 GLY A CA 1
ATOM 803 C C . GLY A 1 108 ? 16.416 -1.482 -18.021 1.00 84.25 108 GLY A C 1
ATOM 804 O O . GLY A 1 108 ? 16.977 -2.392 -18.630 1.00 84.25 108 GLY A O 1
ATOM 805 N N . GLN A 1 109 ? 16.859 -1.056 -16.835 1.00 84.75 109 GLN A N 1
ATOM 806 C CA . GLN A 1 109 ? 18.050 -1.564 -16.141 1.00 84.75 109 GLN A CA 1
ATOM 807 C C . GLN A 1 109 ? 17.711 -2.282 -14.827 1.00 84.75 109 GLN A C 1
ATOM 809 O O . GLN A 1 109 ? 18.617 -2.589 -14.051 1.00 84.75 109 GLN A O 1
ATOM 814 N N . GLY A 1 110 ? 16.426 -2.565 -14.593 1.00 82.81 110 GLY A N 1
ATOM 815 C CA . GLY A 1 110 ? 15.940 -3.236 -13.389 1.00 82.81 110 GLY A CA 1
ATOM 816 C C . GLY A 1 110 ? 15.600 -2.286 -12.241 1.00 82.81 110 GLY A C 1
ATOM 817 O O . GLY A 1 110 ? 15.358 -2.770 -11.135 1.00 82.81 110 GLY A O 1
ATOM 818 N N . ASP A 1 111 ? 15.579 -0.967 -12.489 1.00 89.69 111 ASP A N 1
ATOM 819 C CA . ASP A 1 111 ? 15.031 0.022 -11.561 1.00 89.69 111 ASP A CA 1
ATOM 820 C C . ASP A 1 111 ? 13.697 0.563 -12.103 1.00 89.69 111 ASP A C 1
ATOM 822 O O . ASP A 1 111 ? 13.644 1.235 -13.137 1.00 89.69 111 ASP A O 1
ATOM 826 N N . THR A 1 112 ? 12.636 0.356 -11.332 1.00 91.94 112 THR A N 1
ATOM 827 C CA . THR A 1 112 ? 11.305 0.907 -11.586 1.00 91.94 112 THR A CA 1
ATOM 828 C C . THR A 1 112 ? 10.977 1.938 -10.520 1.00 91.94 112 THR A C 1
ATOM 830 O O . THR A 1 112 ? 11.050 1.674 -9.319 1.00 91.94 112 THR A O 1
ATOM 833 N N . THR A 1 113 ? 10.619 3.143 -10.942 1.00 94.19 113 THR A N 1
ATOM 834 C CA . THR A 1 113 ? 10.191 4.216 -10.045 1.00 94.19 113 THR A CA 1
ATOM 835 C C . THR A 1 113 ? 8.676 4.227 -9.952 1.00 94.19 113 THR A C 1
ATOM 837 O O . THR A 1 113 ? 7.996 4.278 -10.970 1.00 94.19 113 THR A O 1
ATOM 840 N N . ILE A 1 114 ? 8.157 4.205 -8.729 1.00 94.50 114 ILE A N 1
ATOM 841 C CA . ILE A 1 114 ? 6.742 4.392 -8.413 1.00 94.50 114 ILE A CA 1
ATOM 842 C C . ILE A 1 114 ? 6.592 5.804 -7.866 1.00 94.50 114 ILE A C 1
ATOM 844 O O . ILE A 1 114 ? 7.260 6.146 -6.886 1.00 94.50 114 ILE A O 1
ATOM 848 N N . GLN A 1 115 ? 5.721 6.615 -8.458 1.00 93.25 115 GLN A N 1
ATOM 849 C CA . GLN A 1 115 ? 5.487 7.981 -7.995 1.00 93.25 115 GLN A CA 1
ATOM 850 C C . GLN A 1 115 ? 4.008 8.363 -7.967 1.00 93.25 115 GLN A C 1
ATOM 852 O O . GLN A 1 115 ? 3.186 7.773 -8.664 1.00 93.25 115 GLN A O 1
ATOM 857 N N . TRP A 1 116 ? 3.678 9.342 -7.125 1.00 91.94 116 TRP A N 1
ATOM 858 C CA . TRP A 1 116 ? 2.336 9.907 -6.956 1.00 91.94 116 TRP A CA 1
ATOM 859 C C . TRP A 1 116 ? 2.421 11.366 -6.490 1.00 91.94 116 TRP A C 1
ATOM 861 O O . TRP A 1 116 ? 3.475 11.825 -6.040 1.00 91.94 116 TRP A O 1
ATOM 871 N N . LEU A 1 117 ? 1.312 12.105 -6.585 1.00 89.25 117 LEU A N 1
ATOM 872 C CA . LEU A 1 117 ? 1.250 13.506 -6.163 1.00 89.25 117 LEU A CA 1
ATOM 873 C C . LEU A 1 117 ? 1.302 13.646 -4.634 1.00 89.25 117 LEU A C 1
ATOM 875 O O . LEU A 1 117 ? 0.725 12.855 -3.884 1.00 89.25 117 LEU A O 1
ATOM 879 N N . ILE A 1 118 ? 1.973 14.692 -4.151 1.00 87.62 118 ILE A N 1
ATOM 880 C CA . ILE A 1 118 ? 1.986 15.025 -2.721 1.00 87.62 118 ILE A CA 1
ATOM 881 C C . ILE A 1 118 ? 0.546 15.252 -2.237 1.00 87.62 118 ILE A C 1
ATOM 883 O O . ILE A 1 118 ? -0.222 15.987 -2.853 1.00 87.62 118 ILE A O 1
ATOM 887 N N . GLY A 1 119 ? 0.194 14.629 -1.111 1.00 85.75 119 GLY A N 1
ATOM 888 C CA . GLY A 1 119 ? -1.134 14.728 -0.500 1.00 85.75 119 GLY A CA 1
ATOM 889 C C . GLY A 1 119 ? -2.139 13.669 -0.962 1.00 85.75 119 GLY A C 1
ATOM 890 O O . GLY A 1 119 ? -3.176 13.537 -0.317 1.00 85.75 119 GLY A O 1
ATOM 891 N N . THR A 1 120 ? -1.832 12.883 -2.005 1.00 86.81 120 THR A N 1
ATOM 892 C CA . THR A 1 120 ? -2.666 11.742 -2.439 1.00 86.81 120 THR A CA 1
ATOM 893 C C . THR A 1 120 ? -2.667 10.604 -1.420 1.00 86.81 120 THR A C 1
ATOM 895 O O . THR A 1 120 ? -3.681 9.945 -1.220 1.00 86.81 120 THR A O 1
ATOM 898 N N . LEU A 1 121 ? -1.527 10.376 -0.770 1.00 88.38 121 LEU A N 1
ATOM 899 C CA . LEU A 1 121 ? -1.326 9.330 0.226 1.00 88.38 121 LEU A CA 1
ATOM 900 C C . LEU A 1 121 ? -0.743 9.931 1.504 1.00 88.38 121 LEU A C 1
ATOM 902 O O . LEU A 1 121 ? -0.021 10.932 1.418 1.00 88.38 121 LEU A O 1
ATOM 906 N N . PRO A 1 122 ? -0.983 9.313 2.673 1.00 87.81 122 PRO A N 1
ATOM 907 C CA . PRO A 1 122 ? -0.343 9.756 3.899 1.00 87.81 122 PRO A CA 1
ATOM 908 C C . PRO A 1 122 ? 1.171 9.636 3.842 1.00 87.81 122 PRO A C 1
ATOM 910 O O . PRO A 1 122 ? 1.740 8.816 3.121 1.00 87.81 122 PRO A O 1
ATOM 913 N N . THR A 1 123 ? 1.833 10.450 4.656 1.00 83.50 123 THR A N 1
ATOM 914 C CA . THR A 1 123 ? 3.280 10.368 4.828 1.00 83.50 123 THR A CA 1
ATOM 915 C C . THR A 1 123 ? 3.669 8.991 5.362 1.00 83.50 123 THR A C 1
ATOM 917 O O . THR A 1 123 ? 3.079 8.505 6.330 1.00 83.50 123 THR A O 1
ATOM 920 N N . THR A 1 124 ? 4.694 8.387 4.758 1.00 80.88 124 THR A N 1
ATOM 921 C CA . THR A 1 124 ? 5.256 7.113 5.215 1.00 80.88 124 THR A CA 1
ATOM 922 C C . THR A 1 124 ? 5.831 7.234 6.616 1.00 80.88 124 THR A C 1
ATOM 924 O O . THR A 1 124 ? 6.700 8.080 6.852 1.00 80.88 124 THR A O 1
ATOM 927 N N . GLY A 1 125 ? 5.351 6.396 7.534 1.00 77.44 125 GLY A N 1
ATOM 928 C CA . GLY A 1 125 ? 5.843 6.323 8.907 1.00 77.44 125 GLY A CA 1
ATOM 929 C C . GLY A 1 125 ? 7.050 5.400 9.057 1.00 77.44 125 GLY A C 1
ATOM 930 O O . GLY A 1 125 ? 7.815 5.552 10.010 1.00 77.44 125 GLY A O 1
ATOM 931 N N . CYS A 1 126 ? 7.240 4.468 8.122 1.00 82.94 126 CYS A N 1
ATOM 932 C CA . CYS A 1 126 ? 8.395 3.581 8.074 1.00 82.94 126 CYS A CA 1
ATOM 933 C C . CYS A 1 126 ? 8.800 3.268 6.631 1.00 82.94 126 CYS A C 1
ATOM 935 O O . CYS A 1 126 ? 8.122 3.652 5.677 1.00 82.94 126 CYS A O 1
ATOM 937 N N . ASP A 1 127 ? 9.926 2.576 6.472 1.00 88.12 127 ASP A N 1
ATOM 938 C CA . ASP A 1 127 ? 10.353 2.128 5.153 1.00 88.12 127 ASP A CA 1
ATOM 939 C C . ASP A 1 127 ? 9.347 1.117 4.577 1.00 88.12 127 ASP A C 1
ATOM 941 O O . ASP A 1 127 ? 8.807 0.287 5.322 1.00 88.12 127 ASP A O 1
ATOM 945 N N . PRO A 1 128 ? 9.063 1.184 3.266 1.00 93.00 128 PRO A N 1
ATOM 946 C CA . PRO A 1 128 ? 8.191 0.223 2.615 1.00 93.00 128 PRO A CA 1
ATOM 947 C C . PRO A 1 128 ? 8.839 -1.159 2.566 1.00 93.00 128 PRO A C 1
ATOM 949 O O . PRO A 1 128 ? 10.063 -1.302 2.546 1.00 93.00 128 PRO A O 1
ATOM 952 N N . THR A 1 129 ? 8.006 -2.188 2.482 1.00 93.44 129 THR A N 1
ATOM 953 C CA . THR A 1 129 ? 8.463 -3.565 2.293 1.00 93.44 129 THR A CA 1
ATOM 954 C C . THR A 1 129 ? 8.239 -3.997 0.854 1.00 93.44 129 THR A C 1
ATOM 956 O O . THR A 1 129 ? 7.170 -3.773 0.290 1.00 93.44 129 THR A O 1
ATOM 959 N N . LEU A 1 130 ? 9.248 -4.631 0.265 1.00 94.38 130 LEU A N 1
ATOM 960 C CA . LEU A 1 130 ? 9.230 -5.143 -1.101 1.00 94.38 130 LEU A CA 1
ATOM 961 C C . LEU A 1 130 ? 9.226 -6.667 -1.062 1.00 94.38 130 LEU A C 1
ATOM 963 O O . LEU A 1 130 ? 9.992 -7.253 -0.306 1.00 94.38 130 LEU A O 1
ATOM 967 N N . THR A 1 131 ? 8.427 -7.305 -1.908 1.00 92.69 131 THR A N 1
ATOM 968 C CA . THR A 1 131 ? 8.516 -8.736 -2.229 1.00 92.69 131 THR A CA 1
ATOM 969 C C . THR A 1 131 ? 8.629 -8.883 -3.736 1.00 92.69 131 THR A C 1
ATOM 971 O O . THR A 1 131 ? 7.911 -8.208 -4.466 1.00 92.69 131 THR A O 1
ATOM 974 N N . ILE A 1 132 ? 9.520 -9.748 -4.212 1.00 88.25 132 ILE A N 1
ATOM 975 C CA . ILE A 1 132 ? 9.687 -10.021 -5.641 1.00 88.25 132 ILE A CA 1
ATOM 976 C C . ILE A 1 132 ? 9.340 -11.485 -5.874 1.00 88.25 132 ILE A C 1
ATOM 978 O O . ILE A 1 132 ? 9.842 -12.359 -5.168 1.00 88.25 132 ILE A O 1
ATOM 982 N N . ASN A 1 133 ? 8.492 -11.739 -6.864 1.00 85.00 133 ASN A N 1
ATOM 983 C CA . ASN A 1 133 ? 8.256 -13.062 -7.406 1.00 85.00 133 ASN A CA 1
ATOM 984 C C . ASN A 1 133 ? 8.818 -13.109 -8.830 1.00 85.00 133 ASN A C 1
ATOM 986 O O . ASN A 1 133 ? 8.456 -12.296 -9.684 1.00 85.00 133 ASN A O 1
ATOM 990 N N . HIS A 1 134 ? 9.743 -14.030 -9.070 1.00 76.25 134 HIS A N 1
ATOM 991 C CA . HIS A 1 134 ? 10.405 -14.168 -10.355 1.00 76.25 134 HIS A CA 1
ATOM 992 C C . HIS A 1 134 ? 10.613 -15.646 -10.679 1.00 76.25 134 HIS A C 1
ATOM 994 O O . HIS A 1 134 ? 11.158 -16.400 -9.876 1.00 76.25 134 HIS A O 1
ATOM 1000 N N . ASP A 1 135 ? 10.259 -16.030 -11.902 1.00 70.56 135 ASP A N 1
ATOM 1001 C CA . ASP A 1 135 ? 10.566 -17.358 -12.448 1.00 70.56 135 ASP A CA 1
ATOM 1002 C C . ASP A 1 135 ? 11.828 -17.332 -13.333 1.00 70.56 135 ASP A C 1
ATOM 1004 O O . ASP A 1 135 ? 12.239 -18.343 -13.905 1.00 70.56 135 ASP A O 1
ATOM 1008 N N . SER A 1 136 ? 12.471 -16.165 -13.457 1.00 67.44 136 SER A N 1
ATOM 1009 C CA . SER A 1 136 ? 13.627 -15.971 -14.328 1.00 67.44 136 SER A CA 1
ATOM 1010 C C . SER A 1 136 ? 14.961 -16.299 -13.650 1.00 67.44 136 SER A C 1
ATOM 1012 O O . SER A 1 136 ? 15.135 -16.209 -12.434 1.00 67.44 136 SER A O 1
ATOM 1014 N N . THR A 1 137 ? 15.943 -16.664 -14.473 1.00 67.94 137 THR A N 1
ATOM 1015 C CA . THR A 1 137 ? 17.339 -16.850 -14.064 1.00 67.94 137 THR A CA 1
ATOM 1016 C C . THR A 1 137 ? 18.085 -15.512 -14.084 1.00 67.94 137 THR A C 1
ATOM 1018 O O . THR A 1 137 ? 18.007 -14.778 -15.073 1.00 67.94 137 THR A O 1
ATOM 1021 N N . GLY A 1 138 ? 18.850 -15.191 -13.038 1.00 70.62 138 GLY A N 1
ATOM 1022 C CA . GLY A 1 138 ? 19.664 -13.972 -12.981 1.00 70.62 138 GLY A CA 1
ATOM 1023 C C . GLY A 1 138 ? 20.051 -13.562 -11.561 1.00 70.62 138 GLY A C 1
ATOM 1024 O O . GLY A 1 138 ? 19.765 -14.276 -10.602 1.00 70.62 138 GLY A O 1
ATOM 1025 N N . THR A 1 139 ? 20.702 -12.403 -11.438 1.00 77.38 139 THR A N 1
ATOM 1026 C CA . THR A 1 139 ? 21.006 -11.786 -10.140 1.00 77.38 139 THR A CA 1
ATOM 1027 C C . THR A 1 139 ? 19.952 -10.738 -9.811 1.00 77.38 139 THR A C 1
ATOM 1029 O O . THR A 1 139 ? 19.847 -9.712 -10.488 1.00 77.38 139 THR A O 1
ATOM 1032 N N . PHE A 1 140 ? 19.188 -10.994 -8.757 1.00 79.19 140 PHE A N 1
ATOM 1033 C CA . PHE A 1 140 ? 18.131 -10.108 -8.283 1.00 79.19 140 PHE A CA 1
ATOM 1034 C C . PHE A 1 140 ? 18.645 -9.230 -7.146 1.00 79.19 140 PHE A C 1
ATOM 1036 O O . PHE A 1 140 ? 19.535 -9.620 -6.389 1.00 79.19 140 PHE A O 1
ATOM 1043 N N . SER A 1 141 ? 18.086 -8.033 -7.0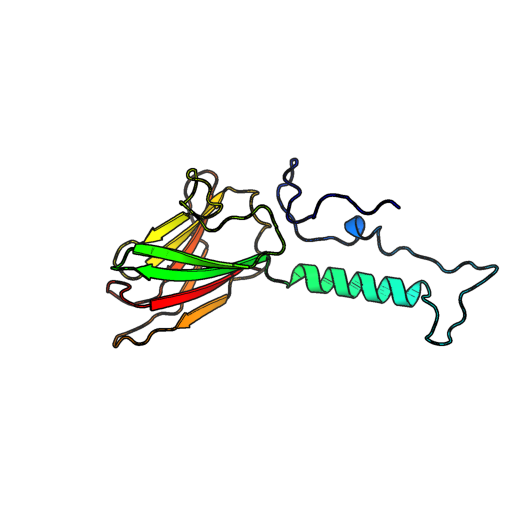46 1.00 82.25 141 SER A N 1
ATOM 1044 C CA . SER A 1 141 ? 18.216 -7.183 -5.866 1.00 82.25 141 SER A CA 1
ATOM 1045 C C . SER A 1 141 ? 16.802 -6.882 -5.389 1.00 82.25 141 SER A C 1
ATOM 1047 O O . SER A 1 141 ? 15.892 -6.774 -6.203 1.00 82.25 141 SER A O 1
ATOM 1049 N N . GLN A 1 142 ? 16.616 -6.842 -4.075 1.00 87.75 142 GLN A N 1
ATOM 1050 C CA . GLN A 1 142 ? 15.339 -6.572 -3.429 1.00 87.75 142 GLN A CA 1
ATOM 1051 C C . GLN A 1 142 ? 15.507 -5.300 -2.611 1.00 87.75 142 GLN A C 1
ATOM 1053 O O . GLN A 1 142 ? 15.655 -5.322 -1.391 1.00 87.75 142 GLN A O 1
ATOM 1058 N N . GLU A 1 143 ? 15.543 -4.180 -3.319 1.00 90.94 143 GLU A N 1
ATOM 1059 C CA . GLU A 1 143 ? 15.781 -2.864 -2.743 1.00 90.94 143 GLU A CA 1
ATOM 1060 C C . GLU A 1 143 ? 14.598 -1.954 -3.061 1.00 90.94 143 GLU A C 1
ATOM 1062 O O . GLU A 1 143 ? 14.199 -1.802 -4.216 1.00 90.94 143 GLU A O 1
ATOM 1067 N N . VAL A 1 144 ? 14.062 -1.301 -2.035 1.00 93.88 144 VAL A N 1
ATOM 1068 C CA . VAL A 1 144 ? 13.113 -0.204 -2.197 1.00 93.88 144 VAL A CA 1
ATOM 1069 C C . VAL A 1 144 ? 13.621 0.998 -1.418 1.00 93.88 144 VAL A C 1
ATOM 1071 O O . VAL A 1 144 ? 13.938 0.907 -0.235 1.00 93.88 144 VAL A O 1
ATOM 1074 N N . HIS A 1 145 ? 13.735 2.135 -2.096 1.00 93.12 145 HIS A N 1
ATOM 1075 C CA . HIS A 1 145 ? 14.284 3.349 -1.509 1.00 93.12 145 HIS A CA 1
ATOM 1076 C C . HIS A 1 145 ? 13.457 4.559 -1.895 1.00 93.12 145 HIS A C 1
ATOM 1078 O O . HIS A 1 145 ? 13.076 4.722 -3.053 1.00 93.12 145 HIS A O 1
ATOM 1084 N N . LYS A 1 146 ? 13.243 5.459 -0.937 1.00 93.38 146 LYS A N 1
ATOM 1085 C CA . LYS A 1 146 ? 12.691 6.776 -1.237 1.00 93.38 146 LYS A CA 1
ATOM 1086 C C . LYS A 1 146 ? 13.655 7.539 -2.147 1.00 93.38 146 LYS A C 1
ATOM 1088 O O . LYS A 1 146 ? 14.854 7.609 -1.873 1.00 93.38 146 LYS A O 1
ATOM 1093 N N . VAL A 1 147 ? 13.138 8.122 -3.222 1.00 93.62 147 VAL A N 1
ATOM 1094 C CA . VAL A 1 147 ? 13.932 8.960 -4.124 1.00 93.62 147 VAL A CA 1
ATOM 1095 C C . VAL A 1 147 ? 14.227 10.283 -3.417 1.00 93.62 147 VAL A C 1
ATOM 1097 O O . VAL A 1 147 ? 13.312 10.972 -2.973 1.00 93.62 147 VAL A O 1
ATOM 1100 N N . ALA A 1 148 ? 15.508 10.641 -3.298 1.00 91.88 148 ALA A N 1
ATOM 1101 C CA . ALA A 1 148 ? 15.938 11.840 -2.570 1.00 91.88 148 ALA A CA 1
ATOM 1102 C C . ALA A 1 148 ? 15.531 13.155 -3.262 1.00 91.88 148 ALA A C 1
ATOM 1104 O O . ALA A 1 148 ? 15.390 14.186 -2.609 1.00 91.88 148 ALA A O 1
ATOM 1105 N N . SER A 1 149 ? 15.354 13.131 -4.584 1.00 92.56 149 SER A N 1
ATOM 1106 C CA . SER A 1 149 ? 14.987 14.299 -5.392 1.00 92.56 149 SER A CA 1
ATOM 1107 C C . SER A 1 149 ? 13.942 13.908 -6.442 1.00 92.56 149 SER A C 1
ATOM 1109 O O . SER A 1 149 ? 14.289 13.731 -7.609 1.00 92.56 149 SER A O 1
ATOM 1111 N N . PRO A 1 150 ? 12.679 13.690 -6.033 1.00 91.81 150 PRO A N 1
ATOM 1112 C CA . PRO A 1 150 ? 11.599 13.403 -6.968 1.00 91.81 150 PRO A CA 1
ATOM 1113 C C . PRO A 1 150 ? 11.256 14.652 -7.802 1.00 91.81 150 PRO A C 1
ATOM 1115 O O . PRO A 1 150 ? 11.639 15.769 -7.426 1.00 91.81 150 PRO A O 1
ATOM 1118 N N . PRO A 1 151 ? 10.508 14.500 -8.910 1.00 91.19 151 PRO A N 1
ATOM 1119 C CA . PRO A 1 151 ? 9.929 15.637 -9.615 1.00 91.19 151 PRO A CA 1
ATOM 1120 C C . PRO A 1 151 ? 9.126 16.542 -8.667 1.00 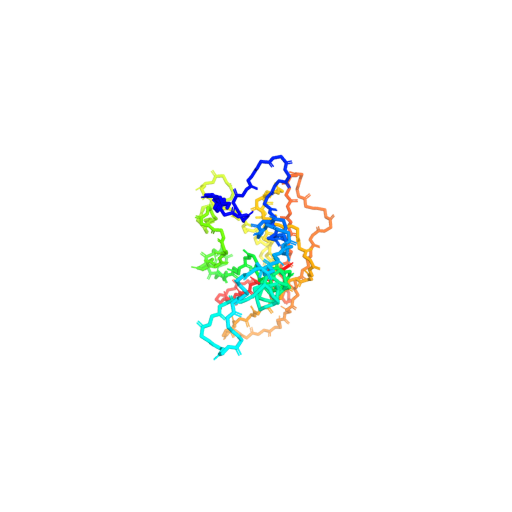91.19 151 PRO A C 1
ATOM 1122 O O . PRO A 1 151 ? 8.541 16.088 -7.679 1.00 91.19 151 PRO A O 1
ATOM 1125 N N . ALA A 1 152 ? 9.091 17.843 -8.958 1.00 91.94 152 ALA A N 1
ATOM 1126 C CA . ALA A 1 152 ? 8.396 18.808 -8.111 1.00 91.94 152 ALA A CA 1
ATOM 1127 C C . ALA A 1 152 ? 6.899 18.469 -8.000 1.00 91.94 152 ALA A C 1
ATOM 1129 O O . ALA A 1 152 ? 6.220 18.322 -9.012 1.00 91.94 152 ALA A O 1
ATOM 1130 N N . GLY A 1 153 ? 6.393 18.366 -6.768 1.00 89.62 153 GLY A N 1
ATOM 1131 C CA . GLY A 1 153 ? 5.001 17.990 -6.498 1.00 89.62 153 GLY A CA 1
ATOM 1132 C C . GLY A 1 153 ? 4.762 16.489 -6.312 1.00 89.62 153 GLY A C 1
ATOM 1133 O O . GLY A 1 153 ? 3.617 16.104 -6.081 1.00 89.62 153 GLY A O 1
ATOM 1134 N N . TYR A 1 154 ? 5.810 15.659 -6.357 1.00 90.94 154 TYR A N 1
ATOM 1135 C CA . TYR A 1 154 ? 5.692 14.204 -6.268 1.00 90.94 154 TYR A CA 1
ATOM 1136 C C . TYR A 1 154 ? 6.403 13.622 -5.047 1.00 90.94 154 TYR A C 1
ATOM 1138 O O . T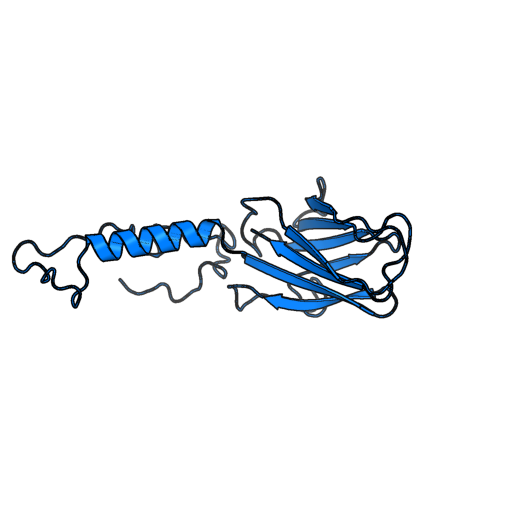YR A 1 154 ? 7.399 14.149 -4.547 1.00 90.94 154 TYR A O 1
ATOM 1146 N N . VAL A 1 155 ? 5.897 12.476 -4.603 1.00 92.31 155 VAL A N 1
ATOM 1147 C CA . VAL A 1 155 ? 6.625 11.507 -3.781 1.00 92.31 155 VAL A CA 1
ATOM 1148 C C . VAL A 1 155 ? 6.986 10.338 -4.689 1.00 92.31 155 VAL A C 1
ATOM 1150 O O . VAL A 1 155 ? 6.151 9.905 -5.479 1.00 92.31 155 VAL A O 1
ATOM 1153 N N . ALA A 1 156 ? 8.217 9.833 -4.589 1.00 94.19 156 ALA A N 1
ATOM 1154 C CA . ALA A 1 156 ? 8.665 8.717 -5.412 1.00 94.19 156 ALA A CA 1
ATOM 1155 C C . ALA A 1 156 ? 9.516 7.712 -4.630 1.00 94.19 156 ALA A C 1
ATOM 1157 O O . ALA A 1 156 ? 10.297 8.080 -3.745 1.00 94.19 156 ALA A O 1
ATOM 1158 N N . TYR A 1 157 ? 9.384 6.443 -5.008 1.00 95.31 157 TYR A N 1
ATOM 1159 C CA . TYR A 1 157 ? 10.176 5.322 -4.519 1.00 95.31 157 TYR A CA 1
ATOM 1160 C C . TYR A 1 157 ? 10.771 4.567 -5.698 1.00 95.31 157 TYR A C 1
ATOM 1162 O O . TYR A 1 157 ? 10.076 4.248 -6.657 1.00 95.31 157 TYR A O 1
ATOM 1170 N N . ARG A 1 158 ? 12.063 4.262 -5.612 1.00 94.25 158 ARG A N 1
ATOM 1171 C CA . ARG A 1 158 ? 12.753 3.394 -6.558 1.00 94.25 158 ARG A CA 1
ATOM 1172 C C . ARG A 1 158 ? 12.715 1.971 -6.028 1.00 94.25 158 ARG A C 1
ATOM 1174 O O . ARG A 1 158 ? 13.236 1.716 -4.942 1.00 94.25 158 ARG A O 1
ATOM 1181 N N . VAL A 1 159 ? 12.148 1.074 -6.816 1.00 93.25 159 VAL A N 1
ATOM 1182 C CA . VAL A 1 159 ? 12.223 -0.371 -6.642 1.00 93.25 159 VAL A CA 1
ATOM 1183 C C . VAL A 1 159 ? 13.297 -0.883 -7.580 1.00 93.25 159 VAL A C 1
ATOM 1185 O O . VAL A 1 159 ? 13.201 -0.699 -8.789 1.00 93.25 159 VAL A O 1
ATOM 1188 N N . ARG A 1 160 ? 14.319 -1.523 -7.032 1.00 90.25 160 ARG A N 1
ATOM 1189 C CA . ARG A 1 160 ? 15.278 -2.281 -7.822 1.00 90.25 160 ARG A CA 1
ATOM 1190 C C . ARG A 1 160 ? 14.927 -3.748 -7.695 1.00 90.25 160 ARG A C 1
ATOM 1192 O O . ARG A 1 160 ? 14.856 -4.251 -6.577 1.00 90.25 160 ARG A O 1
ATOM 1199 N N . THR A 1 161 ? 14.713 -4.400 -8.831 1.00 83.62 161 THR A N 1
ATOM 1200 C CA . THR A 1 161 ? 14.361 -5.822 -8.920 1.00 83.62 161 THR A CA 1
ATOM 1201 C C . THR A 1 161 ? 15.506 -6.677 -9.456 1.00 83.62 161 THR A C 1
ATOM 1203 O O . THR A 1 161 ? 15.600 -7.864 -9.143 1.00 83.62 161 THR A O 1
ATOM 1206 N N . LYS A 1 162 ? 16.420 -6.097 -10.245 1.00 79.38 162 LYS A N 1
ATOM 1207 C CA . LYS A 1 162 ? 17.512 -6.828 -10.902 1.00 79.38 162 LYS A CA 1
ATOM 1208 C C . LYS A 1 162 ? 18.806 -6.022 -10.919 1.00 79.38 162 LYS A C 1
ATOM 1210 O O . LYS A 1 162 ? 18.786 -4.805 -11.066 1.00 79.38 162 LYS A O 1
ATOM 1215 N N . LEU A 1 163 ? 19.946 -6.702 -10.784 1.00 67.94 163 LEU A N 1
ATOM 1216 C CA . LEU A 1 163 ? 21.260 -6.088 -10.984 1.00 67.94 163 LEU A CA 1
ATOM 1217 C C . LEU A 1 163 ? 21.644 -6.211 -12.462 1.00 67.94 163 LEU A C 1
ATOM 1219 O O . LEU A 1 163 ? 22.000 -7.298 -12.910 1.00 67.94 163 LEU A O 1
ATOM 1223 N N . ASN A 1 164 ? 21.593 -5.093 -13.194 1.00 64.31 164 ASN A N 1
ATOM 1224 C CA . ASN A 1 164 ? 21.968 -4.975 -14.609 1.00 64.31 164 ASN A CA 1
ATOM 1225 C C . ASN A 1 164 ? 21.169 -5.908 -15.540 1.00 64.31 164 ASN A C 1
ATOM 1227 O O . ASN A 1 164 ? 21.631 -6.980 -15.936 1.00 64.31 164 ASN A O 1
ATOM 1231 N N . GLY A 1 165 ? 19.968 -5.482 -15.928 1.00 66.44 165 GLY A N 1
ATOM 1232 C CA . GLY A 1 165 ? 19.188 -6.130 -16.982 1.00 66.44 165 GLY A CA 1
ATOM 1233 C C . GLY A 1 165 ? 17.704 -5.792 -16.917 1.00 66.44 165 GLY A C 1
ATOM 1234 O O . GLY A 1 165 ? 17.203 -5.389 -15.872 1.00 66.44 165 GLY A O 1
ATOM 1235 N N . GLY A 1 166 ? 17.003 -5.990 -18.033 1.00 67.31 166 GLY A N 1
ATOM 1236 C CA . GLY A 1 166 ? 15.571 -5.721 -18.129 1.00 67.31 166 GLY A CA 1
ATOM 1237 C C . GLY A 1 166 ? 14.721 -6.619 -17.227 1.00 67.31 166 GLY A C 1
ATOM 1238 O O . GLY A 1 166 ? 15.054 -7.786 -16.967 1.00 67.31 166 GLY A O 1
ATOM 1239 N N . ALA A 1 167 ? 13.609 -6.044 -16.781 1.00 64.88 167 ALA A N 1
ATOM 1240 C CA . ALA A 1 167 ? 12.566 -6.686 -16.007 1.00 64.88 167 ALA A CA 1
ATOM 1241 C C . ALA A 1 167 ? 11.568 -7.407 -16.932 1.00 64.88 167 ALA A C 1
ATOM 1243 O O . ALA A 1 167 ? 10.489 -6.904 -17.222 1.00 64.88 167 ALA A O 1
ATOM 1244 N N . LEU A 1 168 ? 11.957 -8.573 -17.455 1.00 70.81 168 LEU A N 1
ATOM 1245 C CA . LEU A 1 168 ? 11.060 -9.441 -18.228 1.00 70.81 168 LEU A CA 1
ATOM 1246 C C . LEU A 1 168 ? 10.433 -10.491 -17.304 1.00 70.81 168 LEU A C 1
ATOM 1248 O O . LEU A 1 168 ? 11.155 -11.096 -16.509 1.00 70.81 168 LEU A O 1
ATOM 1252 N N . ASP A 1 169 ? 9.117 -10.686 -17.427 1.00 71.81 169 ASP A N 1
ATOM 1253 C CA . ASP A 1 169 ? 8.324 -11.714 -16.732 1.00 71.81 169 ASP A CA 1
ATOM 1254 C C . ASP A 1 169 ? 8.569 -11.762 -15.215 1.00 71.81 169 ASP A C 1
ATOM 1256 O O . ASP A 1 169 ? 8.858 -12.806 -14.627 1.00 71.81 169 ASP A O 1
ATOM 1260 N N . MET A 1 170 ? 8.501 -10.596 -14.571 1.00 81.69 170 MET A N 1
ATOM 1261 C CA . MET A 1 170 ? 8.621 -10.480 -13.122 1.00 81.69 170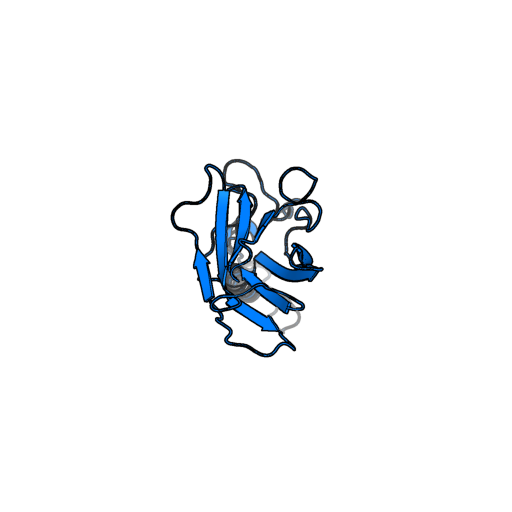 MET A CA 1
ATOM 1262 C C . MET A 1 170 ? 7.420 -9.769 -12.522 1.00 81.69 170 MET A C 1
ATOM 1264 O O . MET A 1 170 ? 6.808 -8.910 -13.153 1.00 81.69 170 MET A O 1
ATOM 1268 N N . ARG A 1 171 ? 7.133 -10.127 -11.274 1.00 89.31 171 ARG A N 1
ATOM 1269 C CA . ARG A 1 171 ? 6.122 -9.498 -10.438 1.00 89.31 171 ARG A CA 1
ATOM 1270 C C . ARG A 1 171 ? 6.793 -8.986 -9.182 1.00 89.31 171 ARG A C 1
ATOM 1272 O O . ARG A 1 171 ? 7.588 -9.694 -8.564 1.00 89.31 171 ARG A O 1
ATOM 1279 N N . PHE A 1 172 ? 6.444 -7.790 -8.746 1.00 92.25 172 PHE A N 1
ATOM 1280 C CA . PHE A 1 172 ? 6.820 -7.347 -7.413 1.00 92.25 172 PHE A CA 1
ATOM 1281 C C . PHE A 1 172 ? 5.642 -6.717 -6.687 1.00 92.25 172 PHE A C 1
ATOM 1283 O O . PHE A 1 172 ? 4.764 -6.108 -7.289 1.00 92.25 172 PHE A O 1
ATOM 1290 N N . THR A 1 173 ? 5.643 -6.853 -5.367 1.00 95.12 173 THR A N 1
ATOM 1291 C CA . THR A 1 173 ? 4.665 -6.233 -4.483 1.00 95.12 173 THR A CA 1
ATOM 1292 C C . THR A 1 173 ? 5.378 -5.274 -3.545 1.00 95.12 173 THR A C 1
ATOM 1294 O O . THR A 1 173 ? 6.320 -5.669 -2.855 1.00 95.12 173 THR A O 1
ATOM 1297 N N . VAL A 1 174 ? 4.930 -4.020 -3.506 1.00 95.62 174 VAL A N 1
ATOM 1298 C CA . VAL A 1 174 ? 5.399 -3.012 -2.550 1.00 95.62 174 VAL A CA 1
ATOM 1299 C C . VAL A 1 174 ? 4.275 -2.664 -1.599 1.00 95.62 174 VAL A C 1
ATOM 1301 O O . VAL A 1 174 ? 3.174 -2.322 -2.024 1.00 95.62 174 VAL A O 1
ATOM 1304 N N . GLU A 1 175 ? 4.574 -2.713 -0.312 1.00 95.31 175 GLU A N 1
ATOM 1305 C CA . GLU A 1 175 ? 3.673 -2.307 0.753 1.00 95.31 175 GLU A CA 1
ATOM 1306 C C . GLU A 1 175 ? 4.203 -1.032 1.420 1.00 95.31 175 GLU A C 1
ATOM 1308 O O . GLU A 1 175 ? 5.310 -1.013 1.963 1.00 95.31 175 GLU A O 1
ATOM 1313 N N . PHE A 1 176 ? 3.399 0.032 1.381 1.00 93.00 176 PHE A N 1
ATOM 1314 C CA . PHE A 1 176 ? 3.725 1.334 1.956 1.00 93.00 176 PHE A CA 1
ATOM 1315 C C . PHE A 1 176 ? 3.008 1.561 3.290 1.00 93.00 176 PHE A C 1
ATOM 1317 O O . PHE A 1 176 ? 1.798 1.344 3.403 1.00 93.00 176 PHE A O 1
ATOM 1324 N N . ARG A 1 177 ? 3.761 2.035 4.289 1.00 89.50 177 ARG A N 1
ATOM 1325 C CA . ARG A 1 177 ? 3.349 2.271 5.680 1.00 89.50 177 ARG A CA 1
ATOM 1326 C C . ARG A 1 177 ? 3.965 3.578 6.208 1.00 89.50 177 ARG A C 1
ATOM 1328 O O . ARG A 1 177 ? 4.895 4.105 5.580 1.00 89.50 177 ARG A O 1
#

pLDDT: mean 82.8, std 11.3, range [37.22, 95.62]